Protein AF-A0A660MNK7-F1 (afdb_monomer)

Radius of gyration: 12.67 Å; Cα contacts (8 Å, |Δi|>4): 62; chains: 1; bounding box: 31×27×30 Å

Solvent-accessible surface area (backbone atoms only — not comparable to full-atom values): 5550 Å² total; per-residue (Å²): 134,52,73,66,53,53,53,46,54,50,28,66,72,37,33,86,83,36,69,69,28,51,61,53,43,56,59,63,71,68,69,75,61,52,75,72,52,50,52,52,49,52,52,50,49,54,54,54,46,72,68,45,86,52,62,69,60,31,51,42,52,51,54,47,49,52,52,55,51,52,46,64,59,27,73,78,54,91,72,77,88,59,55,70,63,54,49,51,53,55,71,64,60,129

pLDDT: mean 77.24, std 9.1, range [47.69, 87.5]

Sequence (94 aa):
MTKQEYITTFLEKVKEVWEPARGFLVLMRYNILREEQIDELFQVFKKVVQSTSDEQKKRKLQRAISVVEKLKQQEQNAEANNFSSELDSILSEQ

Structure (mmCIF, N/CA/C/O backbone):
data_AF-A0A660MNK7-F1
#
_entry.id   AF-A0A660MNK7-F1
#
loop_
_atom_site.group_PDB
_atom_site.id
_atom_site.type_symbol
_atom_site.label_atom_id
_atom_site.label_alt_id
_atom_site.label_comp_id
_atom_site.label_asym_id
_atom_site.label_entity_id
_atom_site.label_seq_id
_atom_site.pdbx_PDB_ins_code
_atom_site.Cartn_x
_atom_site.Cartn_y
_atom_site.Cartn_z
_atom_site.occupancy
_atom_site.B_iso_or_equiv
_atom_site.auth_seq_id
_atom_site.auth_comp_id
_atom_site.auth_asym_id
_atom_site.auth_atom_id
_atom_site.pdbx_PDB_model_num
ATOM 1 N N . MET A 1 1 ? -11.665 5.120 7.944 1.00 60.03 1 MET A N 1
ATOM 2 C CA . MET A 1 1 ? -11.243 4.393 6.735 1.00 60.03 1 MET A CA 1
ATOM 3 C C . MET A 1 1 ? -11.130 2.917 7.081 1.00 60.03 1 MET A C 1
ATOM 5 O O . MET A 1 1 ? -11.033 2.625 8.264 1.00 60.03 1 MET A O 1
ATOM 9 N N . THR A 1 2 ? -11.198 2.023 6.099 1.00 74.69 2 THR A N 1
ATOM 10 C CA . THR A 1 2 ? -10.913 0.585 6.244 1.00 74.69 2 THR A CA 1
ATOM 11 C C . THR A 1 2 ? -9.475 0.272 5.812 1.00 74.69 2 THR A C 1
ATOM 13 O O . THR A 1 2 ? -8.905 0.996 4.992 1.00 74.69 2 THR A O 1
ATOM 16 N N . LYS A 1 3 ? -8.892 -0.851 6.259 1.00 73.25 3 LYS A N 1
ATOM 17 C CA . LYS A 1 3 ? -7.581 -1.357 5.779 1.00 73.25 3 LYS A CA 1
ATOM 18 C C . LYS A 1 3 ? -7.428 -1.321 4.259 1.00 73.25 3 LYS A C 1
ATOM 20 O O . LYS A 1 3 ? -6.370 -0.964 3.741 1.00 73.25 3 LYS A O 1
ATOM 25 N N . GLN A 1 4 ? -8.488 -1.693 3.542 1.00 79.56 4 GLN A N 1
ATOM 26 C CA . GLN A 1 4 ? -8.510 -1.689 2.084 1.00 79.56 4 GLN A CA 1
ATOM 27 C C . GLN A 1 4 ? -8.345 -0.273 1.530 1.00 79.56 4 GLN A C 1
ATOM 29 O O . GLN A 1 4 ? -7.576 -0.074 0.590 1.00 79.56 4 GLN A O 1
ATOM 34 N N . GLU A 1 5 ? -9.016 0.713 2.127 1.00 79.44 5 GLU A N 1
ATOM 35 C CA . GLU A 1 5 ? -8.894 2.125 1.757 1.00 79.44 5 GLU A CA 1
ATOM 36 C C . GLU A 1 5 ? -7.484 2.650 2.042 1.00 79.44 5 GLU A C 1
ATOM 38 O O . GLU A 1 5 ? -6.902 3.288 1.170 1.00 79.44 5 GLU A O 1
ATOM 43 N N . TYR A 1 6 ? -6.883 2.305 3.187 1.00 76.06 6 TYR A N 1
ATOM 44 C CA . TYR A 1 6 ? -5.500 2.680 3.516 1.00 76.06 6 TYR A CA 1
ATOM 45 C C . TYR A 1 6 ? -4.495 2.163 2.486 1.00 76.06 6 TYR A C 1
ATOM 47 O O . TYR A 1 6 ? -3.689 2.929 1.951 1.00 76.06 6 TYR A O 1
ATOM 55 N N . ILE A 1 7 ? -4.559 0.866 2.178 1.00 81.75 7 ILE A N 1
ATOM 56 C CA . ILE A 1 7 ? -3.663 0.235 1.205 1.00 81.75 7 ILE A CA 1
ATOM 57 C C . ILE A 1 7 ? -3.919 0.801 -0.195 1.00 81.75 7 ILE A C 1
ATOM 59 O O . ILE A 1 7 ? -2.970 1.098 -0.917 1.00 81.75 7 ILE A O 1
ATOM 63 N N . THR A 1 8 ? -5.180 1.014 -0.573 1.00 86.19 8 THR A N 1
ATOM 64 C CA . THR A 1 8 ? -5.533 1.603 -1.872 1.00 86.19 8 THR A CA 1
ATOM 65 C C . THR A 1 8 ? -4.993 3.026 -1.995 1.00 86.19 8 THR A C 1
ATOM 67 O O . THR A 1 8 ? -4.312 3.328 -2.968 1.00 86.19 8 THR A O 1
ATOM 70 N N . THR A 1 9 ? -5.211 3.888 -0.998 1.00 83.50 9 THR A N 1
ATOM 71 C CA . THR A 1 9 ? -4.665 5.254 -0.970 1.00 83.50 9 THR A CA 1
ATOM 72 C C . THR A 1 9 ? -3.143 5.251 -1.025 1.00 83.50 9 THR A C 1
ATOM 74 O O . THR A 1 9 ? -2.563 6.036 -1.773 1.00 83.50 9 THR A O 1
ATOM 77 N N . PHE A 1 10 ? -2.484 4.359 -0.286 1.00 82.69 10 PHE A N 1
ATOM 78 C CA . PHE A 1 1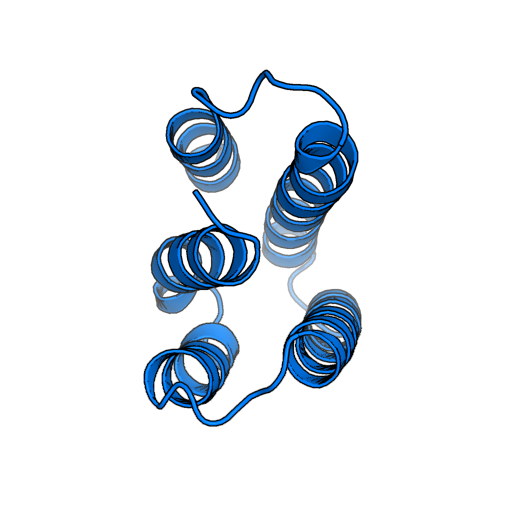0 ? -1.037 4.203 -0.367 1.00 82.69 10 PHE A CA 1
ATOM 79 C C . PHE A 1 10 ? -0.593 3.882 -1.803 1.00 82.69 10 PHE A C 1
ATOM 81 O O . PHE A 1 10 ? 0.242 4.595 -2.363 1.00 82.69 10 PHE A O 1
ATOM 88 N N . LEU A 1 11 ? -1.182 2.853 -2.420 1.00 86.81 11 LEU A N 1
ATOM 89 C CA . LEU A 1 11 ? -0.816 2.436 -3.768 1.00 86.81 11 LEU A CA 1
ATOM 90 C C . LEU A 1 11 ? -1.094 3.540 -4.802 1.00 86.81 11 LEU A C 1
ATOM 92 O O . LEU A 1 11 ? -0.274 3.741 -5.693 1.00 86.81 11 LEU A O 1
ATOM 96 N N . GLU A 1 12 ? -2.189 4.298 -4.664 1.00 87.00 12 GLU A N 1
ATOM 97 C CA . GLU A 1 12 ? -2.495 5.456 -5.521 1.00 87.00 12 GLU A CA 1
ATOM 98 C C . GLU A 1 12 ? -1.394 6.514 -5.490 1.00 87.00 12 GLU A C 1
ATOM 100 O O . GLU A 1 12 ? -1.063 7.079 -6.532 1.00 87.00 12 GLU A O 1
ATOM 105 N N . LYS A 1 13 ? -0.812 6.771 -4.315 1.00 83.19 13 LYS A N 1
ATOM 106 C CA . LYS A 1 13 ? 0.238 7.782 -4.152 1.00 83.19 13 LYS A CA 1
ATOM 107 C C . LYS A 1 13 ? 1.591 7.326 -4.684 1.00 83.19 13 LYS A C 1
ATOM 109 O O . LYS A 1 13 ? 2.367 8.150 -5.158 1.00 83.19 13 LYS A O 1
ATOM 114 N N . VAL A 1 14 ? 1.881 6.024 -4.641 1.00 81.25 14 VAL A N 1
ATOM 115 C CA . VAL A 1 14 ? 3.184 5.498 -5.083 1.00 81.25 14 VAL A CA 1
ATOM 116 C C . VAL A 1 14 ? 3.202 4.975 -6.519 1.00 81.25 14 VAL A C 1
ATOM 118 O O . VAL A 1 14 ? 4.281 4.718 -7.047 1.00 81.25 14 VAL A O 1
ATOM 121 N N . 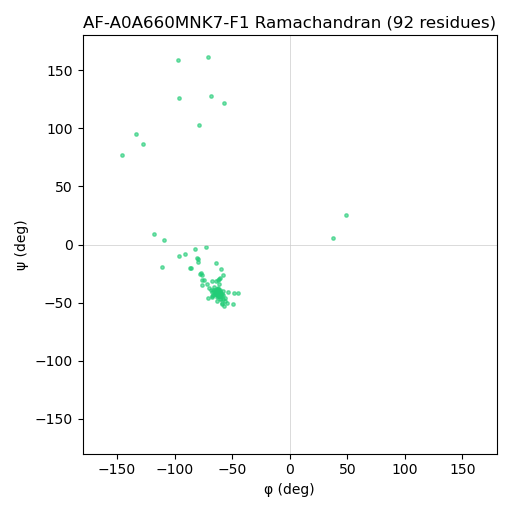LYS A 1 15 ? 2.051 4.844 -7.189 1.00 84.94 15 LYS A N 1
ATOM 122 C CA . LYS A 1 15 ? 1.942 4.258 -8.542 1.00 84.94 15 LYS A CA 1
ATOM 123 C C . LYS A 1 15 ? 2.748 4.968 -9.636 1.00 84.94 15 LYS A C 1
ATOM 125 O O . LYS A 1 15 ? 2.997 4.368 -10.680 1.00 84.94 15 LYS A O 1
ATOM 130 N N . GLU A 1 16 ? 3.105 6.236 -9.428 1.00 81.88 16 GLU A N 1
ATOM 131 C CA . GLU A 1 16 ? 3.910 7.022 -10.376 1.00 81.88 16 GLU A CA 1
ATOM 132 C C . GLU A 1 16 ? 5.420 6.841 -10.161 1.00 81.88 16 GLU A C 1
ATOM 134 O O . GLU A 1 16 ? 6.209 7.080 -11.070 1.00 81.88 16 GLU A O 1
ATOM 139 N N . VAL A 1 17 ? 5.835 6.383 -8.975 1.00 76.06 17 VAL A N 1
ATOM 140 C CA . VAL A 1 17 ? 7.253 6.182 -8.619 1.00 76.06 17 VAL A CA 1
ATOM 141 C C . VAL A 1 17 ? 7.637 4.709 -8.481 1.00 76.06 17 VAL A C 1
ATOM 143 O O . VAL A 1 17 ? 8.820 4.368 -8.561 1.00 76.06 17 VAL A O 1
ATOM 146 N N . TRP A 1 18 ? 6.649 3.832 -8.297 1.00 82.00 18 TRP A N 1
ATOM 147 C CA . TRP A 1 18 ? 6.810 2.396 -8.129 1.00 82.00 18 TRP A CA 1
ATOM 148 C C . TRP A 1 18 ? 5.804 1.651 -9.010 1.00 82.00 18 TRP A C 1
ATOM 150 O O . TRP A 1 18 ? 4.653 1.437 -8.637 1.00 82.00 18 TRP A O 1
ATOM 160 N N . GLU A 1 19 ? 6.259 1.258 -10.199 1.00 83.56 19 GLU A N 1
ATOM 161 C CA . GLU A 1 19 ? 5.444 0.617 -11.239 1.00 83.56 19 GLU A CA 1
ATOM 162 C C . GLU A 1 19 ? 4.567 -0.550 -10.733 1.00 83.56 19 GLU A C 1
ATOM 164 O O . GLU A 1 19 ? 3.380 -0.576 -11.083 1.00 83.56 19 GLU A O 1
ATOM 169 N N . PRO A 1 20 ? 5.046 -1.457 -9.846 1.00 84.50 20 PRO A N 1
ATOM 170 C CA . PRO A 1 20 ? 4.216 -2.547 -9.335 1.00 84.50 20 PRO A CA 1
ATOM 171 C C . PRO A 1 20 ? 2.935 -2.090 -8.623 1.00 84.50 20 PRO A C 1
ATOM 173 O O . PRO A 1 20 ? 1.946 -2.826 -8.634 1.00 84.50 20 PRO A O 1
ATOM 176 N N . ALA A 1 21 ? 2.889 -0.877 -8.052 1.00 86.00 21 ALA A N 1
ATOM 177 C CA . ALA A 1 21 ? 1.677 -0.377 -7.397 1.00 86.00 21 ALA A CA 1
ATOM 178 C C . ALA A 1 21 ? 0.481 -0.266 -8.343 1.00 86.00 21 ALA A C 1
ATOM 180 O O . ALA A 1 21 ? -0.649 -0.457 -7.898 1.00 86.00 21 ALA A O 1
ATOM 181 N N . ARG A 1 22 ? 0.701 -0.035 -9.644 1.00 86.50 22 ARG A N 1
ATOM 182 C CA . ARG A 1 22 ? -0.386 -0.032 -10.633 1.00 86.50 22 ARG A CA 1
ATOM 183 C C . ARG A 1 22 ? -1.059 -1.402 -10.717 1.00 86.50 22 ARG A C 1
ATOM 185 O O . ARG A 1 22 ? -2.283 -1.477 -10.688 1.00 86.50 22 ARG A O 1
ATOM 192 N N . GLY A 1 23 ? -0.271 -2.478 -10.749 1.00 85.31 23 GLY A N 1
ATOM 193 C CA . GLY A 1 23 ? -0.787 -3.850 -10.749 1.00 85.31 23 GLY A CA 1
ATOM 194 C C . GLY A 1 23 ? -1.538 -4.188 -9.459 1.00 85.31 23 GLY A C 1
ATOM 195 O O . GLY A 1 23 ? -2.637 -4.736 -9.506 1.00 85.31 23 GLY A O 1
ATOM 196 N N . PHE A 1 24 ? -1.001 -3.784 -8.307 1.00 84.00 24 PHE A N 1
ATOM 197 C CA . PHE A 1 24 ? -1.664 -3.998 -7.018 1.00 84.00 24 PHE A CA 1
ATOM 198 C C . PHE A 1 24 ? -2.972 -3.202 -6.876 1.00 84.00 24 PHE A C 1
ATOM 200 O O . PHE A 1 24 ? -3.946 -3.733 -6.345 1.00 84.00 24 PHE A O 1
ATOM 207 N N . LEU A 1 25 ? -3.047 -1.972 -7.399 1.00 87.50 25 LEU A N 1
ATOM 208 C CA . LEU A 1 25 ? -4.282 -1.172 -7.402 1.00 87.50 25 LEU A CA 1
ATOM 209 C C . LEU A 1 25 ? -5.415 -1.847 -8.155 1.00 87.50 25 LEU A C 1
ATOM 211 O O . LEU A 1 25 ? -6.559 -1.812 -7.707 1.00 87.50 25 LEU A O 1
ATOM 215 N N . VAL A 1 26 ? -5.100 -2.455 -9.298 1.00 86.31 26 VAL A N 1
ATOM 216 C CA . VAL A 1 26 ? -6.081 -3.191 -10.095 1.00 86.31 26 VAL A CA 1
ATOM 217 C C . VAL A 1 26 ? -6.697 -4.306 -9.247 1.00 86.31 26 VAL A C 1
ATOM 219 O O . VAL A 1 26 ? -7.918 -4.398 -9.165 1.00 86.31 26 VAL A O 1
ATOM 222 N N . LEU A 1 27 ? -5.873 -5.082 -8.536 1.00 82.00 27 LEU A N 1
ATOM 223 C CA . LEU A 1 27 ? -6.339 -6.166 -7.662 1.00 82.00 27 LEU A CA 1
ATOM 224 C C . LEU A 1 27 ? -7.207 -5.660 -6.496 1.0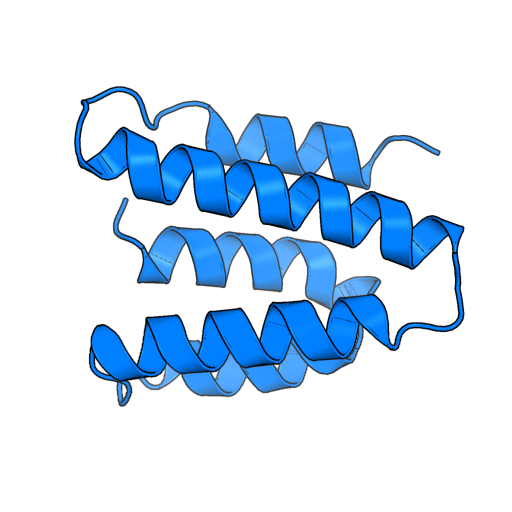0 82.00 27 LEU A C 1
ATOM 226 O O . LEU A 1 27 ? -8.213 -6.285 -6.168 1.00 82.00 27 LEU A O 1
ATOM 230 N N . MET A 1 28 ? -6.861 -4.509 -5.912 1.00 81.88 28 MET A N 1
ATOM 231 C CA . MET A 1 28 ? -7.597 -3.904 -4.792 1.00 81.88 28 MET A CA 1
ATOM 232 C C . MET A 1 28 ? -8.953 -3.306 -5.198 1.00 81.88 28 MET A C 1
ATOM 234 O O . MET A 1 28 ? -9.907 -3.349 -4.421 1.00 81.88 28 MET A O 1
ATOM 238 N N . ARG A 1 29 ? -9.059 -2.757 -6.416 1.00 80.50 29 ARG A N 1
ATOM 239 C CA . ARG A 1 29 ? -10.270 -2.082 -6.919 1.00 80.50 29 ARG A CA 1
ATOM 240 C C . ARG A 1 29 ? -11.385 -3.036 -7.330 1.00 80.50 29 ARG A C 1
ATOM 242 O O . ARG A 1 29 ? -12.548 -2.653 -7.273 1.00 80.50 29 ARG A O 1
ATOM 249 N N . TYR A 1 30 ? -11.063 -4.268 -7.719 1.00 75.19 30 TYR A N 1
ATOM 250 C CA . TYR A 1 30 ? -12.086 -5.240 -8.114 1.00 75.19 30 TYR A CA 1
ATOM 251 C C . TYR A 1 30 ? -12.906 -5.794 -6.935 1.00 75.19 30 TYR A C 1
ATOM 253 O O . TYR A 1 30 ? -13.822 -6.575 -7.167 1.00 75.19 30 TYR A O 1
ATOM 261 N N . ASN A 1 31 ? -12.606 -5.400 -5.687 1.00 64.62 31 ASN A N 1
ATOM 262 C CA . ASN A 1 31 ? -13.310 -5.803 -4.458 1.00 64.62 31 ASN A CA 1
ATOM 263 C C . ASN A 1 31 ? -13.551 -7.323 -4.316 1.00 64.62 31 ASN A C 1
ATOM 265 O O . ASN A 1 31 ? -14.483 -7.774 -3.659 1.00 64.62 31 ASN A O 1
ATOM 269 N N . ILE A 1 32 ? -12.698 -8.108 -4.972 1.00 71.00 32 ILE A N 1
ATOM 270 C CA . ILE A 1 32 ? -12.726 -9.575 -5.049 1.00 71.00 32 ILE A CA 1
ATOM 271 C C . ILE A 1 32 ? -11.897 -10.226 -3.940 1.00 71.00 32 ILE A C 1
ATOM 273 O O . ILE A 1 32 ? -11.925 -11.444 -3.786 1.00 71.00 32 ILE A O 1
ATOM 277 N N . LEU A 1 33 ? -11.142 -9.428 -3.185 1.00 76.50 33 LEU A N 1
ATOM 278 C CA . LEU A 1 33 ? -10.255 -9.904 -2.135 1.00 76.50 33 LEU A CA 1
ATOM 279 C C . LEU A 1 33 ? -10.960 -9.820 -0.784 1.00 76.50 33 LEU A C 1
ATOM 281 O O . LEU A 1 33 ? -11.437 -8.761 -0.384 1.00 76.50 33 LEU A O 1
ATOM 285 N N . ARG A 1 34 ? -10.989 -10.942 -0.064 1.00 81.81 34 ARG A N 1
ATOM 286 C CA . ARG A 1 34 ? -11.365 -10.970 1.355 1.00 81.81 34 ARG A CA 1
ATOM 287 C C . ARG A 1 34 ? -10.266 -10.319 2.197 1.00 81.81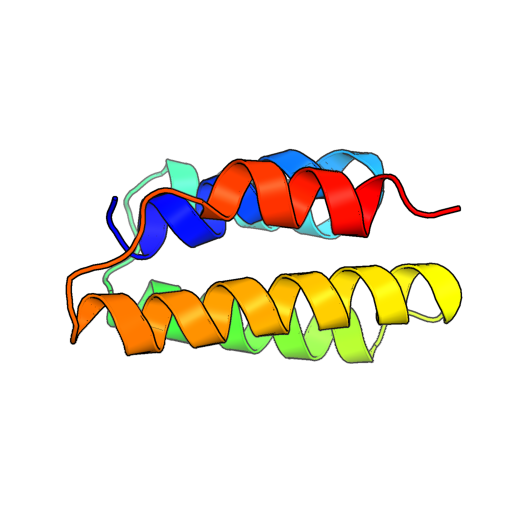 34 ARG A C 1
ATOM 289 O O . ARG A 1 34 ? -9.122 -10.235 1.759 1.00 81.81 34 ARG A O 1
ATOM 296 N N . GLU A 1 35 ? -10.587 -9.922 3.426 1.00 77.62 35 GLU A N 1
ATOM 297 C CA . GLU A 1 35 ? -9.647 -9.230 4.325 1.00 77.62 35 GLU A CA 1
ATOM 298 C C . GLU A 1 35 ? -8.320 -9.993 4.521 1.00 77.62 35 GLU A C 1
ATOM 300 O O . GLU A 1 35 ? -7.246 -9.403 4.436 1.00 77.62 35 GLU A O 1
ATOM 305 N N . GLU A 1 36 ? -8.374 -11.320 4.661 1.00 80.12 36 GLU A N 1
ATOM 306 C CA . GLU A 1 36 ? -7.182 -12.182 4.744 1.00 80.12 36 GLU A CA 1
ATOM 307 C C . GLU A 1 36 ? -6.305 -12.101 3.482 1.00 80.12 36 GLU A C 1
ATOM 309 O O . GLU A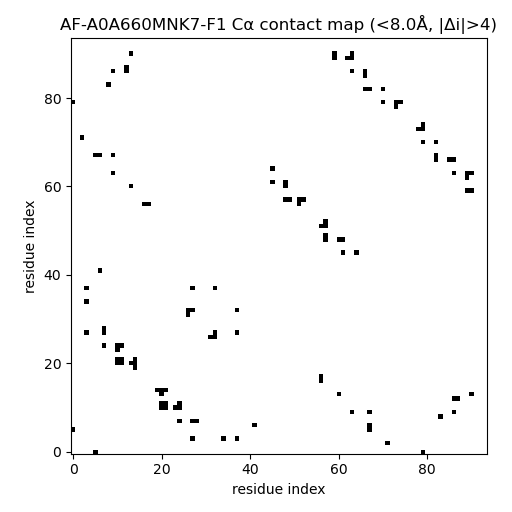 1 36 ? -5.080 -12.047 3.562 1.00 80.12 36 GLU A O 1
ATOM 314 N N . GLN A 1 37 ? -6.928 -12.023 2.303 1.00 82.25 37 GLN A N 1
ATOM 315 C CA . GLN A 1 37 ? -6.221 -11.927 1.024 1.00 82.25 37 GLN A CA 1
ATOM 316 C C . GLN A 1 37 ? -5.627 -10.531 0.807 1.00 82.25 37 GLN A C 1
ATOM 318 O O . GLN A 1 37 ? -4.584 -10.400 0.170 1.00 82.25 37 GLN A O 1
ATOM 323 N N . ILE A 1 38 ? -6.260 -9.487 1.352 1.00 81.88 38 ILE A N 1
ATOM 324 C CA . ILE A 1 38 ? -5.703 -8.127 1.380 1.00 81.88 38 ILE A CA 1
ATOM 325 C C . ILE A 1 38 ? -4.423 -8.109 2.223 1.00 81.88 38 ILE A C 1
ATOM 327 O O . ILE A 1 38 ? -3.423 -7.506 1.829 1.00 81.88 38 ILE A O 1
ATOM 331 N N . ASP A 1 39 ? -4.420 -8.823 3.346 1.00 81.38 39 ASP A N 1
ATOM 332 C CA . ASP A 1 39 ? -3.253 -8.943 4.213 1.00 81.38 39 ASP A CA 1
ATOM 333 C C . ASP A 1 39 ? -2.112 -9.721 3.556 1.00 81.38 39 ASP A C 1
ATOM 335 O O . ASP A 1 39 ? -0.961 -9.274 3.594 1.00 81.38 39 ASP A O 1
ATOM 339 N N . GLU A 1 40 ? -2.415 -10.840 2.899 1.00 84.38 40 GLU A N 1
ATOM 340 C CA . GLU A 1 40 ? -1.442 -11.593 2.103 1.00 84.38 40 GLU A CA 1
ATOM 341 C C . GLU A 1 40 ? -0.861 -10.742 0.970 1.00 84.38 40 GLU A C 1
ATOM 343 O O . GLU A 1 40 ? 0.361 -10.694 0.789 1.00 84.38 40 GLU A O 1
ATOM 348 N N . LEU A 1 41 ? -1.709 -9.999 0.253 1.00 82.88 41 LEU A N 1
ATOM 349 C CA . LEU A 1 41 ? -1.275 -9.090 -0.804 1.00 82.88 41 LEU A CA 1
ATOM 350 C C . LEU A 1 41 ? -0.352 -7.997 -0.257 1.00 82.88 41 LEU A C 1
ATOM 352 O O . LEU A 1 41 ? 0.663 -7.668 -0.872 1.00 82.88 41 LEU A O 1
ATOM 356 N N . PHE A 1 42 ? -0.651 -7.475 0.932 1.00 82.88 42 PHE A N 1
ATOM 357 C CA . PHE A 1 42 ? 0.194 -6.489 1.595 1.00 82.88 42 PHE A CA 1
ATOM 358 C C . PHE A 1 42 ? 1.551 -7.072 2.035 1.00 82.88 42 PHE A C 1
ATOM 360 O O . PHE A 1 42 ? 2.573 -6.382 2.009 1.00 82.88 42 PHE A O 1
ATOM 367 N N . GLN A 1 43 ? 1.620 -8.360 2.386 1.00 84.31 43 GLN A N 1
ATOM 368 C CA . GLN A 1 43 ? 2.901 -9.043 2.617 1.00 84.31 43 GLN A CA 1
ATOM 369 C C . GLN A 1 43 ? 3.703 -9.221 1.325 1.00 84.31 43 GLN A C 1
ATOM 371 O O . GLN A 1 43 ? 4.923 -9.038 1.330 1.00 84.31 43 GLN A O 1
ATOM 376 N N . VAL A 1 44 ? 3.039 -9.537 0.209 1.00 83.94 44 VAL A N 1
ATOM 377 C CA . VAL A 1 44 ? 3.686 -9.580 -1.112 1.00 83.94 44 VAL A CA 1
ATOM 378 C C . VAL A 1 44 ? 4.246 -8.205 -1.464 1.00 83.94 44 VAL A C 1
ATOM 380 O O . VAL A 1 44 ? 5.422 -8.103 -1.805 1.00 83.94 44 VAL A O 1
ATOM 383 N N . PHE A 1 45 ? 3.458 -7.144 -1.282 1.00 83.25 45 PHE A N 1
ATOM 384 C CA . PHE A 1 45 ? 3.889 -5.758 -1.458 1.00 83.25 45 PHE A CA 1
ATOM 385 C C . PHE A 1 45 ? 5.202 -5.464 -0.707 1.00 83.25 45 PHE A C 1
ATOM 387 O O . PHE A 1 45 ? 6.182 -5.032 -1.319 1.00 83.25 45 PHE A O 1
ATOM 394 N N . LYS A 1 46 ? 5.276 -5.805 0.587 1.00 83.50 46 LYS A N 1
ATOM 395 C CA . LYS A 1 46 ? 6.490 -5.635 1.404 1.00 83.50 46 LYS A CA 1
ATOM 396 C C . LYS A 1 46 ? 7.708 -6.372 0.842 1.00 83.50 46 LYS A C 1
ATOM 398 O O . LYS A 1 46 ? 8.795 -5.794 0.784 1.00 83.50 46 LYS A O 1
ATOM 403 N N . LYS A 1 47 ? 7.537 -7.619 0.392 1.00 83.62 47 LYS A N 1
ATOM 404 C CA . LYS A 1 47 ? 8.621 -8.402 -0.228 1.00 83.62 47 LYS A CA 1
ATOM 405 C C . LYS A 1 47 ? 9.118 -7.760 -1.526 1.00 83.62 47 LYS A C 1
ATOM 407 O O . LYS A 1 47 ? 10.325 -7.667 -1.735 1.00 83.62 47 LYS A O 1
ATOM 412 N N . VAL A 1 48 ? 8.211 -7.265 -2.370 1.00 79.56 48 VAL A N 1
ATOM 413 C CA . VAL A 1 48 ? 8.589 -6.611 -3.635 1.00 79.56 48 VAL A CA 1
ATOM 414 C C . VAL A 1 48 ? 9.331 -5.296 -3.366 1.00 79.56 48 VAL A C 1
ATOM 416 O O . VA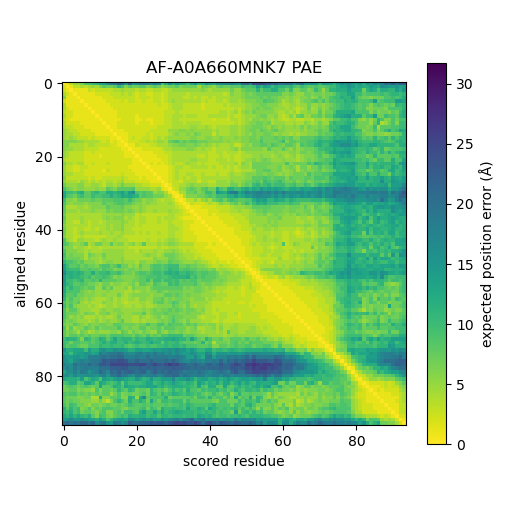L A 1 48 ? 10.350 -5.025 -4.004 1.00 79.56 48 VAL A O 1
ATOM 419 N N . VAL A 1 49 ? 8.913 -4.513 -2.366 1.00 82.50 49 VAL A N 1
ATOM 420 C CA . VAL A 1 49 ? 9.658 -3.312 -1.952 1.00 82.50 49 VAL A CA 1
ATOM 421 C C . VAL A 1 49 ? 11.073 -3.662 -1.486 1.00 82.50 49 VAL A C 1
ATOM 423 O O . VAL A 1 49 ? 12.027 -3.002 -1.892 1.00 82.50 49 VAL A O 1
ATOM 426 N N . GLN A 1 50 ? 11.248 -4.729 -0.700 1.00 79.44 50 GLN A N 1
ATOM 427 C CA . GLN A 1 50 ? 12.582 -5.177 -0.274 1.00 79.44 50 GLN A CA 1
ATOM 428 C C . GLN A 1 50 ? 13.490 -5.580 -1.446 1.00 79.44 50 GLN A C 1
ATOM 430 O O . GLN A 1 50 ? 14.704 -5.402 -1.348 1.00 79.44 50 GLN A O 1
ATOM 435 N N . SER A 1 51 ? 12.909 -6.067 -2.548 1.00 77.38 51 SER A N 1
ATOM 436 C CA . SER A 1 51 ? 13.626 -6.440 -3.776 1.00 77.38 51 SER A CA 1
ATOM 437 C C . SER A 1 51 ? 13.944 -5.267 -4.716 1.00 77.38 51 SER A C 1
ATOM 439 O O . SER A 1 51 ? 14.603 -5.460 -5.734 1.00 77.38 51 SER A O 1
ATOM 441 N N . THR A 1 52 ? 13.491 -4.050 -4.394 1.00 78.69 52 THR A N 1
ATOM 442 C CA . THR A 1 52 ? 13.760 -2.856 -5.211 1.00 78.69 52 THR A CA 1
ATOM 443 C C . THR A 1 52 ? 15.248 -2.495 -5.146 1.00 78.69 52 THR A C 1
ATOM 445 O O . THR A 1 52 ? 15.804 -2.361 -4.059 1.00 78.69 52 THR A O 1
ATOM 448 N N . SER A 1 53 ? 15.890 -2.333 -6.308 1.00 76.62 53 SER A N 1
ATOM 449 C CA . SER A 1 53 ? 17.327 -2.031 -6.440 1.00 76.62 53 SER A CA 1
ATOM 450 C C . SER A 1 53 ? 17.686 -0.568 -6.160 1.00 76.62 53 SER A C 1
ATOM 452 O O . SER A 1 53 ? 18.815 -0.264 -5.785 1.00 76.62 53 SER A O 1
ATOM 454 N N . ASP A 1 54 ? 16.727 0.341 -6.330 1.00 83.12 54 ASP A N 1
ATOM 455 C CA . ASP A 1 54 ? 16.873 1.759 -6.008 1.00 83.12 54 ASP A CA 1
ATOM 456 C C . ASP A 1 54 ? 16.707 1.968 -4.493 1.00 83.12 54 ASP A C 1
ATOM 458 O O . ASP A 1 54 ? 15.594 1.942 -3.962 1.00 83.12 54 ASP A O 1
ATOM 462 N N . GLU A 1 55 ? 17.827 2.154 -3.790 1.00 81.44 55 GLU A N 1
ATOM 463 C CA . GLU A 1 55 ? 17.865 2.295 -2.329 1.00 81.44 55 GLU A CA 1
ATOM 464 C C . GLU A 1 55 ? 17.125 3.542 -1.817 1.00 81.44 55 GLU A C 1
ATOM 466 O O . GLU A 1 55 ? 16.528 3.505 -0.737 1.00 81.44 55 GLU A O 1
ATOM 471 N N . GLN A 1 56 ? 17.091 4.638 -2.582 1.00 77.12 56 GLN A N 1
ATOM 472 C CA . GLN A 1 56 ? 16.354 5.843 -2.190 1.00 77.12 56 GLN A CA 1
ATOM 473 C C . GLN A 1 56 ? 14.844 5.598 -2.286 1.00 77.12 56 GLN A C 1
ATOM 475 O O . GLN A 1 56 ? 14.111 5.879 -1.332 1.00 77.12 56 GLN A O 1
ATOM 480 N N . LYS A 1 57 ? 14.373 4.996 -3.386 1.00 78.44 57 LYS A N 1
ATOM 481 C CA . LYS A 1 57 ? 12.964 4.590 -3.531 1.00 78.44 57 LYS A CA 1
ATOM 482 C C . LYS A 1 57 ? 12.566 3.548 -2.496 1.00 78.44 57 LYS A C 1
ATOM 484 O O . LYS A 1 57 ? 11.519 3.683 -1.867 1.00 78.44 57 LYS A O 1
ATOM 489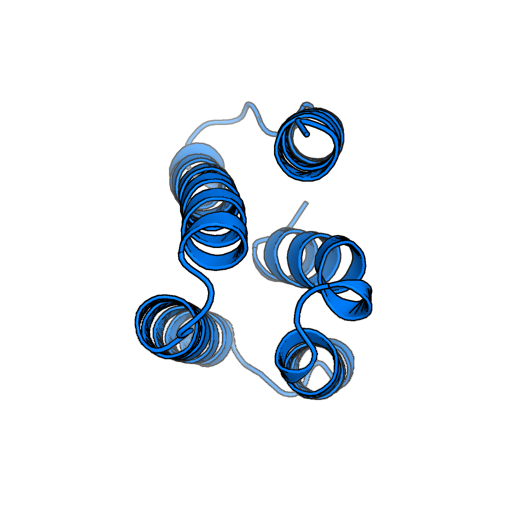 N N . LYS A 1 58 ? 13.412 2.544 -2.264 1.00 84.12 58 LYS A N 1
ATOM 490 C CA . LYS A 1 58 ? 13.198 1.502 -1.255 1.00 84.12 58 LYS A CA 1
ATOM 491 C C . LYS A 1 58 ? 13.003 2.096 0.136 1.00 84.12 58 LYS A C 1
ATOM 493 O O . LYS A 1 58 ? 12.040 1.732 0.804 1.00 84.12 58 LYS A O 1
ATOM 498 N N . ARG A 1 59 ? 13.838 3.054 0.555 1.00 82.81 59 ARG A N 1
ATOM 499 C CA . ARG A 1 59 ? 13.682 3.744 1.849 1.00 82.81 59 ARG A CA 1
ATOM 500 C C . ARG A 1 59 ? 12.361 4.507 1.955 1.00 82.81 59 ARG A C 1
ATOM 502 O O . ARG A 1 59 ? 11.692 4.398 2.981 1.00 82.81 59 ARG A O 1
ATOM 509 N N . LYS A 1 60 ? 11.960 5.243 0.911 1.00 80.69 60 LYS A N 1
ATOM 510 C CA . LYS A 1 60 ? 10.678 5.978 0.892 1.00 80.69 60 LYS A CA 1
ATOM 511 C C . LYS A 1 60 ? 9.484 5.023 0.987 1.00 80.69 60 LYS A C 1
ATOM 513 O O . LYS A 1 60 ? 8.601 5.217 1.820 1.00 80.69 60 LYS A O 1
ATOM 518 N N . LEU A 1 61 ? 9.506 3.938 0.213 1.00 83.19 61 LEU A N 1
ATOM 519 C CA . LEU A 1 61 ? 8.473 2.899 0.240 1.00 83.19 61 LEU A CA 1
ATOM 520 C C . LEU A 1 61 ? 8.420 2.172 1.591 1.00 83.19 61 LEU A C 1
ATOM 522 O O . LEU A 1 61 ? 7.334 1.922 2.101 1.00 83.19 61 LEU A O 1
ATOM 526 N N . GLN A 1 62 ? 9.568 1.881 2.210 1.00 85.62 62 GLN A N 1
ATOM 527 C CA . GLN A 1 62 ? 9.635 1.280 3.546 1.00 85.62 62 GLN A CA 1
ATOM 528 C C . GLN A 1 62 ? 9.061 2.196 4.630 1.00 85.62 62 GLN A C 1
ATOM 530 O O . GLN A 1 62 ? 8.314 1.730 5.485 1.00 85.62 62 GLN A O 1
ATOM 535 N N . ARG A 1 63 ? 9.357 3.501 4.592 1.00 81.06 63 ARG A N 1
ATOM 536 C CA . ARG A 1 63 ? 8.750 4.470 5.519 1.00 81.06 63 ARG A CA 1
ATOM 537 C C . ARG A 1 63 ? 7.233 4.511 5.360 1.00 81.06 63 ARG A C 1
ATOM 539 O O . ARG A 1 63 ? 6.518 4.456 6.355 1.00 81.06 63 ARG A O 1
ATOM 546 N N . ALA A 1 64 ? 6.751 4.536 4.120 1.00 78.38 64 ALA A N 1
ATOM 547 C CA . ALA A 1 64 ? 5.325 4.526 3.827 1.00 78.38 64 ALA A CA 1
ATOM 548 C C . ALA A 1 64 ? 4.633 3.214 4.261 1.00 78.38 64 ALA A C 1
ATOM 550 O O . ALA A 1 64 ? 3.550 3.268 4.840 1.00 78.38 64 ALA A O 1
ATOM 551 N N . ILE A 1 65 ? 5.277 2.051 4.076 1.00 84.19 65 ILE A N 1
ATOM 552 C CA . ILE A 1 65 ? 4.829 0.757 4.629 1.00 84.19 65 ILE A CA 1
ATOM 553 C C . ILE A 1 65 ? 4.634 0.855 6.140 1.00 84.19 65 ILE A C 1
ATOM 555 O O . ILE A 1 65 ? 3.579 0.473 6.642 1.00 84.19 65 ILE A O 1
ATOM 559 N N . SER A 1 66 ? 5.631 1.375 6.860 1.00 83.00 66 SER A N 1
ATOM 560 C CA . SER A 1 66 ? 5.589 1.458 8.322 1.00 83.00 66 SER A CA 1
ATOM 561 C C . SER A 1 66 ? 4.436 2.329 8.824 1.00 83.00 66 SER A C 1
ATOM 563 O O . SER A 1 66 ? 3.862 2.034 9.869 1.00 83.00 66 SER A O 1
ATOM 565 N N . VAL A 1 67 ? 4.071 3.385 8.089 1.00 78.75 67 VAL A N 1
ATOM 566 C CA . VAL A 1 67 ? 2.899 4.217 8.409 1.00 78.75 67 VAL A CA 1
ATOM 567 C C . VAL A 1 67 ? 1.601 3.426 8.224 1.00 78.75 67 VAL A C 1
ATOM 569 O O . VAL A 1 67 ? 0.759 3.425 9.120 1.00 78.75 67 VAL A O 1
ATOM 572 N N . VAL A 1 68 ? 1.459 2.682 7.121 1.00 79.00 68 VAL A N 1
ATOM 573 C CA . VAL A 1 68 ? 0.295 1.801 6.894 1.00 79.00 68 VAL A CA 1
ATOM 574 C C . VAL A 1 68 ? 0.185 0.732 7.988 1.00 79.00 68 VAL A C 1
ATOM 576 O O . VAL A 1 68 ? -0.910 0.461 8.473 1.00 79.00 68 VAL A O 1
ATOM 579 N N . GLU A 1 69 ? 1.301 0.143 8.421 1.00 80.94 69 GLU A N 1
ATOM 580 C CA . GLU A 1 69 ? 1.311 -0.856 9.499 1.00 80.94 69 GLU A CA 1
ATOM 581 C C . GLU A 1 69 ? 0.920 -0.271 10.857 1.00 80.94 69 GLU A C 1
ATOM 583 O O . GLU A 1 69 ? 0.118 -0.880 11.568 1.00 80.94 69 GLU A O 1
ATOM 588 N N . LYS A 1 70 ? 1.433 0.917 11.202 1.00 78.06 70 LYS A N 1
ATOM 589 C CA . LYS A 1 70 ? 1.033 1.637 12.420 1.00 78.06 70 LYS A CA 1
ATOM 590 C C . LYS A 1 70 ? -0.461 1.932 12.420 1.00 78.06 70 LYS A C 1
ATOM 592 O O . LYS A 1 70 ? -1.118 1.707 13.428 1.00 78.06 70 LYS A O 1
ATOM 597 N N . LEU A 1 71 ? -1.014 2.352 11.286 1.00 70.06 71 LEU A N 1
ATO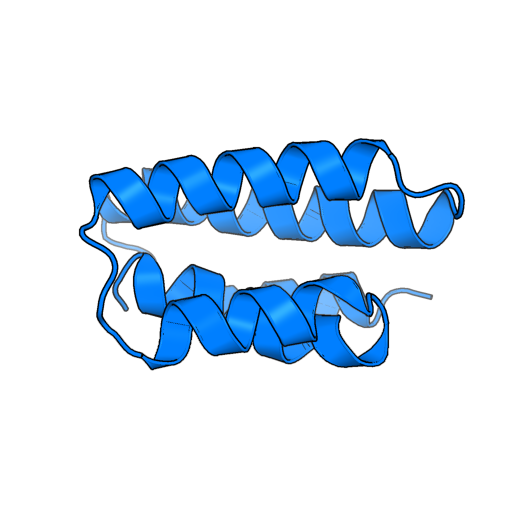M 598 C CA . LEU A 1 71 ? -2.444 2.632 11.170 1.00 70.06 71 LEU A CA 1
ATOM 599 C C . LEU A 1 71 ? -3.295 1.375 11.229 1.00 70.06 71 LEU A C 1
ATOM 601 O O . LEU A 1 71 ? -4.330 1.372 11.879 1.00 70.06 71 LEU A O 1
ATOM 605 N N . LYS A 1 72 ? -2.830 0.276 10.637 1.00 68.56 72 LYS A N 1
ATOM 606 C CA . LYS A 1 72 ? -3.491 -1.024 10.758 1.00 68.56 72 LYS A CA 1
ATOM 607 C C . LYS A 1 72 ? -3.515 -1.526 12.213 1.00 68.56 72 LYS A C 1
ATOM 609 O O . LYS A 1 72 ? -4.452 -2.218 12.601 1.00 68.56 72 LYS A O 1
ATOM 614 N N . GLN A 1 73 ? -2.512 -1.171 13.024 1.00 69.12 73 GLN A N 1
ATOM 615 C CA . GLN A 1 73 ? -2.516 -1.395 14.477 1.00 69.12 73 GLN A CA 1
ATOM 616 C C . GLN A 1 73 ? -3.409 -0.383 15.221 1.00 69.12 73 GLN A C 1
ATOM 618 O O . GLN A 1 73 ? -4.065 -0.751 16.190 1.00 69.12 73 GLN A O 1
ATOM 623 N N . GLN A 1 74 ? -3.479 0.869 14.762 1.00 64.50 74 GLN A N 1
ATOM 624 C CA . GLN A 1 74 ? -4.319 1.931 15.333 1.00 64.50 74 GLN A CA 1
ATOM 625 C C . GLN A 1 74 ? -5.793 1.866 14.913 1.00 64.50 74 GLN A C 1
ATOM 627 O O . GLN A 1 74 ? -6.625 2.454 15.583 1.00 64.50 74 GLN A O 1
ATOM 632 N N . GLU A 1 75 ? -6.190 1.111 13.891 1.00 55.53 75 GLU A N 1
ATOM 633 C CA . GLU A 1 75 ? -7.608 0.784 13.664 1.00 55.53 75 GLU A CA 1
ATOM 634 C C . GLU A 1 75 ? -8.192 -0.057 14.816 1.00 55.53 75 GLU A C 1
ATOM 636 O O . GLU A 1 75 ? -9.408 -0.109 14.982 1.00 55.53 75 GLU A O 1
ATOM 641 N N . GLN A 1 76 ? -7.346 -0.649 15.672 1.00 52.88 76 GLN A N 1
ATOM 642 C CA . GLN A 1 76 ? -7.773 -1.188 16.969 1.00 52.88 76 GLN A CA 1
ATOM 643 C C . GLN A 1 76 ? -7.934 -0.098 18.056 1.00 52.88 76 GLN A C 1
ATOM 645 O O . GLN A 1 76 ? -8.536 -0.377 19.084 1.00 52.88 76 GLN A O 1
ATOM 650 N N . ASN A 1 77 ? -7.450 1.134 17.828 1.00 49.62 77 ASN A N 1
ATOM 651 C CA . ASN A 1 77 ? -7.447 2.295 18.736 1.00 49.62 77 ASN A CA 1
ATOM 652 C C . ASN A 1 77 ? -7.626 3.651 17.984 1.00 49.62 77 ASN A C 1
ATOM 654 O O . ASN A 1 77 ? -6.672 4.389 17.770 1.00 49.62 77 ASN A O 1
ATOM 658 N N . ALA A 1 78 ? -8.861 3.957 17.577 1.00 47.69 78 ALA A N 1
ATOM 659 C CA . ALA A 1 78 ? -9.525 5.267 17.373 1.00 47.69 78 ALA A CA 1
ATOM 660 C C . ALA A 1 78 ? -8.837 6.552 16.802 1.00 47.69 78 ALA A C 1
ATOM 662 O O . ALA A 1 78 ? -9.533 7.564 16.722 1.00 47.69 78 ALA A O 1
ATOM 663 N N . GLU A 1 79 ? -7.585 6.597 16.334 1.00 52.97 79 GLU A N 1
ATOM 664 C CA . GLU A 1 79 ? -6.977 7.847 15.807 1.00 52.97 79 GLU A CA 1
ATOM 665 C C . GLU A 1 79 ? -6.369 7.682 14.405 1.00 52.97 79 GLU A C 1
ATOM 667 O O . GLU A 1 79 ? -5.183 7.421 14.238 1.00 52.97 79 GLU A O 1
ATOM 672 N N . ALA A 1 80 ? -7.192 7.857 13.366 1.00 56.09 80 ALA A N 1
ATOM 673 C CA . ALA A 1 80 ? -6.833 7.512 11.985 1.00 56.09 80 ALA A CA 1
ATOM 674 C C . ALA A 1 80 ? -6.816 8.708 10.998 1.00 56.09 80 ALA A C 1
ATOM 676 O O . ALA A 1 80 ? -6.699 8.521 9.784 1.00 56.09 80 ALA A O 1
ATOM 677 N N . ASN A 1 81 ? -6.935 9.945 11.499 1.00 58.81 81 ASN A N 1
ATOM 678 C CA . ASN A 1 81 ? -7.248 11.130 10.683 1.00 58.81 81 ASN A CA 1
ATOM 679 C C . ASN A 1 81 ? -6.066 11.758 9.913 1.00 58.81 81 ASN A C 1
ATOM 681 O O . ASN A 1 81 ? -6.307 12.574 9.028 1.00 58.81 81 ASN A O 1
ATOM 68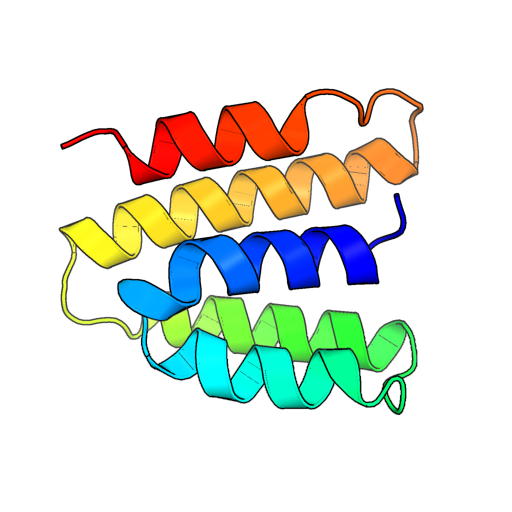5 N N . ASN A 1 82 ? -4.810 11.378 10.178 1.00 67.81 82 ASN A N 1
ATOM 686 C CA . ASN A 1 82 ? -3.633 12.078 9.622 1.00 67.81 82 ASN A CA 1
ATOM 687 C C . ASN A 1 82 ? -2.847 11.302 8.547 1.00 67.81 82 ASN A C 1
ATOM 689 O O . ASN A 1 82 ? -1.833 11.790 8.050 1.00 67.81 82 ASN A O 1
ATOM 693 N N . PHE A 1 83 ? -3.320 10.121 8.142 1.00 71.44 83 PHE A N 1
ATOM 694 C CA . PHE A 1 83 ? -2.588 9.219 7.244 1.00 71.44 83 PHE A CA 1
ATOM 695 C C . PHE A 1 83 ? -2.179 9.830 5.902 1.00 71.44 83 PHE A C 1
ATOM 697 O O . PHE A 1 83 ? -1.038 9.687 5.465 1.00 71.44 83 PHE A O 1
ATOM 704 N N . SER A 1 84 ? -3.128 10.479 5.219 1.00 69.38 84 SER A N 1
ATOM 705 C CA . SER A 1 84 ? -2.895 10.998 3.870 1.00 69.38 84 SER A CA 1
ATOM 706 C C . SER A 1 84 ? -1.752 12.015 3.877 1.00 69.38 84 SER A C 1
ATOM 708 O O . SER A 1 84 ? -0.826 11.900 3.074 1.00 69.38 84 SER A O 1
ATOM 710 N N . SER A 1 85 ? -1.785 12.943 4.831 1.00 77.81 85 SER A N 1
ATOM 711 C CA . SER A 1 85 ? -0.799 14.008 5.004 1.00 77.81 85 SER A CA 1
ATOM 712 C C . SER A 1 85 ? 0.595 13.462 5.330 1.00 77.81 85 SER A C 1
ATOM 714 O O . SER A 1 85 ? 1.592 13.951 4.804 1.00 77.81 85 SER A O 1
ATOM 716 N N . GLU A 1 86 ? 0.674 12.419 6.163 1.00 76.94 86 GLU A N 1
ATOM 717 C CA . GLU A 1 86 ? 1.943 11.778 6.534 1.00 76.94 86 GLU A CA 1
ATOM 718 C C . GLU A 1 86 ? 2.585 11.056 5.339 1.00 76.94 86 GLU A C 1
ATOM 720 O O . GLU A 1 86 ? 3.789 11.183 5.105 1.00 76.94 86 GLU A O 1
ATOM 725 N N . LEU A 1 87 ? 1.777 10.373 4.517 1.00 77.81 87 LEU A N 1
ATOM 726 C CA . LEU A 1 87 ? 2.256 9.784 3.266 1.00 77.81 87 LEU A CA 1
ATOM 727 C C . LEU A 1 87 ? 2.774 10.838 2.285 1.00 77.81 87 LEU A C 1
ATOM 729 O O . LEU A 1 87 ? 3.821 10.625 1.677 1.00 77.81 87 LEU A O 1
ATOM 733 N N . ASP A 1 88 ? 2.073 11.964 2.133 1.00 79.31 88 ASP A N 1
ATOM 734 C CA . ASP A 1 88 ? 2.518 13.035 1.234 1.00 79.31 88 ASP A CA 1
ATOM 735 C C . ASP A 1 88 ? 3.869 13.604 1.678 1.00 79.31 88 ASP A C 1
ATOM 737 O O . ASP A 1 88 ? 4.763 13.779 0.850 1.00 79.31 88 ASP A O 1
ATOM 741 N N . SER A 1 89 ? 4.070 13.795 2.986 1.00 79.12 89 SER A N 1
ATOM 742 C CA . SER A 1 89 ? 5.359 14.235 3.528 1.00 79.12 89 SER A CA 1
ATOM 743 C C . SER A 1 89 ? 6.487 13.262 3.171 1.00 79.12 89 SER A C 1
ATOM 745 O O . SER A 1 89 ? 7.499 13.683 2.617 1.00 79.12 89 SER A O 1
ATOM 747 N N . ILE A 1 90 ? 6.302 11.959 3.410 1.00 79.06 90 ILE A N 1
ATOM 748 C CA . ILE A 1 90 ? 7.331 10.932 3.155 1.00 79.06 90 ILE A CA 1
ATOM 749 C C . ILE A 1 90 ? 7.693 10.845 1.669 1.00 79.06 90 ILE A C 1
ATOM 751 O O . ILE A 1 90 ? 8.854 10.628 1.318 1.00 79.06 90 ILE A O 1
ATOM 755 N N . LEU A 1 91 ? 6.699 10.978 0.790 1.00 75.62 91 LEU A N 1
ATOM 756 C CA . LEU A 1 91 ? 6.905 10.887 -0.654 1.00 75.62 91 LEU A CA 1
ATOM 757 C C . LEU A 1 91 ? 7.498 12.172 -1.246 1.00 75.62 91 LEU A C 1
ATOM 759 O O . LEU A 1 91 ? 8.171 12.102 -2.275 1.00 75.62 91 LEU A O 1
ATOM 763 N N . SER A 1 92 ? 7.278 13.317 -0.594 1.00 76.62 92 SER A N 1
ATOM 764 C CA . SER A 1 92 ? 7.789 14.626 -1.018 1.00 76.62 92 SER A CA 1
ATOM 765 C C . SER A 1 92 ? 9.205 14.951 -0.527 1.00 76.62 92 SER A C 1
ATOM 767 O O . SER A 1 92 ? 9.865 15.792 -1.137 1.00 76.62 92 SER A O 1
ATOM 769 N N . GLU A 1 93 ? 9.703 14.288 0.526 1.00 67.25 93 GLU A N 1
ATOM 770 C CA . GLU A 1 93 ? 11.101 14.417 0.964 1.00 67.25 93 GLU A CA 1
ATOM 771 C C . GLU A 1 93 ? 12.038 14.044 -0.193 1.00 67.25 93 GLU A C 1
ATOM 773 O O . GLU A 1 93 ? 11.925 12.941 -0.730 1.00 67.25 93 GLU A O 1
ATOM 778 N N . GLN A 1 94 ? 12.928 14.958 -0.607 1.00 53.41 94 GLN A N 1
ATOM 779 C CA . GLN A 1 94 ? 13.896 14.740 -1.693 1.00 53.41 94 GLN A CA 1
ATOM 780 C C . GLN A 1 94 ? 14.947 13.704 -1.295 1.00 53.41 94 GLN A C 1
ATOM 782 O O . GLN A 1 94 ? 15.704 13.942 -0.334 1.00 53.41 94 GLN A O 1
#

Mean predicted aligned error: 7.58 Å

Secondary structure (DSSP, 8-state):
--HHHHHHHHHHHHTTT-THHHHHHHHHHT----HHHHHHHHHHHHHHHHT-S-HHHHHHHHHHHHHHHHHHHHTTTT--TTHHHHHHHHHH--

Foldseek 3Di:
DDLLVLLLLLLVVCCVPDVVSVVVNVVSVVVPDDPVRSVVSLVVVLVVLVVDPPPLSSVLSVQLSVLSVVVVVCVVPPDNPCNNVSNVVSVPDD